Protein AF-A0AAD9MYV0-F1 (afdb_monomer)

Nearest PDB structures (foldseek):
  7uac-assembly1_H  TM=5.462E-01  e=1.522E+00  Homo sapiens
  7uaf-assembly1_C  TM=5.449E-01  e=3.450E+00  Homo sapiens
  7uaf-assembly1_D  TM=4.890E-01  e=2.929E+00  Homo sapiens
  7uab-assembly1_H  TM=5.632E-01  e=4.787E+00  Homo sapiens
  4gwn-assembly1_A  TM=3.318E-01  e=3.450E+00  Homo sapiens

Sequence (148 aa):
SEYLSVYFENTSLLPDNETLFLDEFIETCARFNLGDDAKVPLRTAFRIPVAADVVQMVNVSLIGVN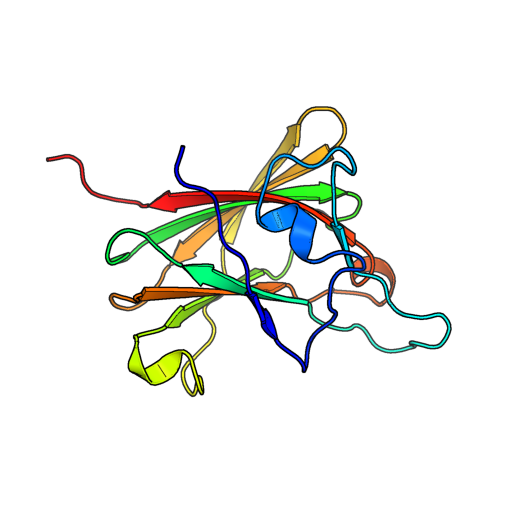MAFGRHLYITALSAAETEKWTGRWTTCRLRETSMYENKEKCLYECQISGSGAQIQVMKIPSSVDDSSWSLCNILLIYGGMEK

Mean predicted aligned error: 7.41 Å

Solvent-accessible surface area (backbone atoms only — not comparable to full-atom values): 8282 Å² total; per-residue (Å²): 132,85,72,58,53,65,46,76,44,92,92,32,51,55,49,83,44,68,65,50,49,55,51,100,51,89,64,72,49,26,40,26,58,70,65,100,83,68,89,64,58,49,38,36,35,38,34,32,71,43,97,54,71,49,62,44,38,38,33,45,33,43,29,23,41,60,59,65,87,49,56,57,37,29,34,35,52,25,39,77,83,32,70,85,60,77,84,81,72,80,30,72,37,46,72,74,48,76,52,76,52,97,92,23,47,30,30,34,27,44,30,66,40,78,50,60,18,50,26,40,39,40,36,40,46,39,93,38,57,71,45,28,39,26,28,50,45,48,78,47,81,46,73,62,82,79,88,126

Organism: NCBI:txid53620

Foldseek 3Di:
DPQKQKAWDPQFQDWPDNCLSGDDDPPQWTKRADPPDDQDFTKTKMKTFDPDFQAWKKKKKWWWFLLVLPPWKWKEAAAPVCPVPDDDDIWTWDFDDWDDDPNIIITITITTYHGTHRMMMMMHTAPGNSNSIIITRDMDIDGPDDPD

Secondary structure (DSSP, 8-state):
------EE-TTSPPBS-GGGGTS--SS--EEE---TT--S---EEEEEE-SS---SEEEEEEEEES-GGG--EEEEEE-GGGSS---S--EEPEEEEEEEETTEEEEEEEEE--S--SEEEEEE--SSSGGGSEEEEEEEEEES----

Structure (mmCIF, N/CA/C/O backbone):
data_AF-A0AAD9MYV0-F1
#
_entry.id   AF-A0AAD9MYV0-F1
#
loop_
_atom_site.group_PDB
_atom_site.id
_atom_site.type_symbol
_atom_site.label_atom_id
_atom_site.label_alt_id
_atom_site.label_comp_id
_atom_site.label_asym_id
_atom_site.label_entity_id
_atom_site.label_seq_id
_atom_site.pdbx_PDB_ins_code
_atom_site.Cartn_x
_atom_site.Cartn_y
_atom_site.Cartn_z
_atom_site.occupancy
_atom_site.B_iso_or_equiv
_atom_site.auth_seq_id
_atom_site.auth_comp_id
_atom_site.auth_asym_id
_atom_site.auth_atom_id
_atom_site.pdbx_PDB_model_num
ATOM 1 N N . SER A 1 1 ? 8.444 -0.409 21.945 1.00 32.69 1 SER A N 1
ATOM 2 C CA . SER A 1 1 ? 8.360 -0.518 20.485 1.00 32.69 1 SER A CA 1
ATOM 3 C C . SER A 1 1 ? 7.190 -1.404 20.156 1.00 32.69 1 SER A C 1
ATOM 5 O O . SER A 1 1 ? 7.191 -2.552 20.576 1.00 32.69 1 SER A O 1
ATOM 7 N N . GLU A 1 2 ? 6.153 -0.858 19.531 1.00 46.84 2 GLU A N 1
ATOM 8 C CA . GLU A 1 2 ? 5.095 -1.685 18.953 1.00 46.84 2 GLU A CA 1
ATOM 9 C C . GLU A 1 2 ? 5.643 -2.226 17.635 1.00 46.84 2 GLU A C 1
ATOM 11 O O . GLU A 1 2 ? 5.979 -1.456 16.736 1.00 46.84 2 GLU A O 1
ATOM 16 N N . TYR A 1 3 ? 5.833 -3.539 17.565 1.00 53.53 3 TYR A N 1
ATOM 17 C CA . TYR A 1 3 ? 6.226 -4.207 16.334 1.00 53.53 3 TYR A CA 1
ATOM 18 C C . TYR A 1 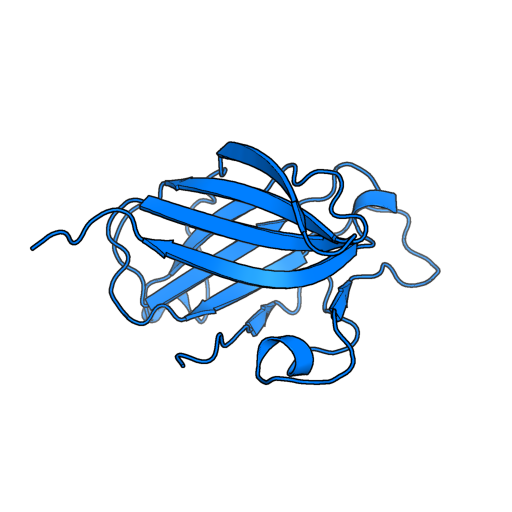3 ? 5.065 -4.089 15.350 1.00 53.53 3 TYR A C 1
ATOM 20 O O . TYR A 1 3 ? 3.934 -4.470 15.665 1.00 53.53 3 TYR A O 1
ATOM 28 N N . LEU A 1 4 ? 5.327 -3.535 14.167 1.00 63.16 4 LEU A N 1
ATOM 29 C CA . LEU A 1 4 ? 4.361 -3.599 13.082 1.00 63.16 4 LEU A CA 1
ATOM 30 C C . LEU A 1 4 ? 4.219 -5.076 12.710 1.00 63.16 4 LEU A C 1
ATOM 32 O O . LEU A 1 4 ? 5.215 -5.736 12.463 1.00 63.16 4 LEU A O 1
ATOM 36 N N . SER A 1 5 ? 3.005 -5.614 12.719 1.00 71.25 5 SER A N 1
ATOM 37 C CA . SER A 1 5 ? 2.737 -6.937 12.151 1.00 71.25 5 SER A CA 1
ATOM 38 C C . SER A 1 5 ? 2.032 -6.745 10.818 1.00 71.25 5 SER A C 1
ATOM 40 O O . SER A 1 5 ? 1.074 -5.980 10.744 1.00 71.25 5 SER A O 1
ATOM 42 N N . VAL A 1 6 ? 2.497 -7.394 9.753 1.00 78.69 6 VAL A N 1
ATOM 43 C CA . VAL A 1 6 ? 1.903 -7.252 8.417 1.00 78.69 6 VAL A CA 1
ATOM 44 C C . VAL A 1 6 ? 1.507 -8.623 7.885 1.00 78.69 6 VAL A C 1
ATOM 46 O O . VAL A 1 6 ? 2.291 -9.564 7.954 1.00 78.69 6 VAL A O 1
ATOM 49 N N . TYR A 1 7 ? 0.291 -8.731 7.348 1.00 83.81 7 TYR A N 1
ATOM 50 C CA . TYR A 1 7 ? -0.238 -9.957 6.743 1.00 83.81 7 TYR A CA 1
ATOM 51 C C . TYR A 1 7 ? -0.529 -9.735 5.264 1.00 83.81 7 TYR A C 1
ATOM 53 O O . TYR A 1 7 ? -1.175 -8.748 4.916 1.00 83.81 7 TYR A O 1
ATOM 61 N N . PHE A 1 8 ? -0.121 -10.652 4.392 1.00 82.38 8 PHE A N 1
ATOM 62 C CA . PHE A 1 8 ? -0.328 -10.528 2.948 1.00 82.38 8 PHE A CA 1
ATOM 63 C C . PHE A 1 8 ? -1.537 -11.336 2.462 1.00 82.38 8 PHE A C 1
ATOM 65 O O . PHE A 1 8 ? -1.883 -12.372 3.027 1.00 82.38 8 PHE A O 1
ATOM 72 N N . GLU A 1 9 ? -2.213 -10.855 1.414 1.00 79.56 9 GLU A N 1
ATOM 73 C CA . GLU A 1 9 ? -3.334 -11.584 0.808 1.00 79.56 9 GLU A CA 1
ATOM 74 C C . GLU A 1 9 ? -2.883 -12.487 -0.348 1.00 79.56 9 GLU A C 1
ATOM 76 O O . GLU A 1 9 ? -2.288 -12.009 -1.310 1.00 79.56 9 GLU A O 1
ATOM 81 N N . ASN A 1 10 ? -3.315 -13.756 -0.340 1.00 69.38 10 ASN A N 1
ATOM 82 C CA . ASN A 1 10 ? -2.978 -14.776 -1.353 1.00 69.38 10 ASN A CA 1
ATOM 83 C C . ASN A 1 10 ? -3.332 -14.423 -2.814 1.00 69.38 10 ASN A C 1
ATOM 85 O O . ASN A 1 10 ? -2.894 -15.112 -3.729 1.00 69.38 10 ASN A O 1
ATOM 89 N N . THR A 1 11 ? -4.160 -13.402 -3.057 1.00 69.88 11 THR A N 1
ATOM 90 C CA . THR A 1 11 ? -4.552 -12.973 -4.420 1.00 69.88 11 THR A CA 1
ATOM 91 C C . THR A 1 11 ? -3.749 -11.782 -4.945 1.00 69.88 11 THR A C 1
ATOM 93 O O . THR A 1 11 ? -4.078 -11.229 -5.996 1.00 69.88 11 THR A O 1
ATOM 96 N N . SER A 1 12 ? -2.728 -11.362 -4.204 1.00 78.75 12 SER A N 1
ATOM 97 C CA . SER A 1 12 ? -1.880 -10.215 -4.516 1.00 78.75 12 SER A CA 1
ATOM 98 C C . SER A 1 12 ? -0.435 -10.659 -4.724 1.00 78.75 12 SER A C 1
ATOM 100 O O . SER A 1 12 ? -0.073 -11.788 -4.400 1.00 78.75 12 SER A O 1
ATOM 102 N N . LEU A 1 13 ? 0.404 -9.765 -5.251 1.00 84.75 13 LEU A N 1
ATOM 103 C CA . LEU A 1 13 ? 1.848 -9.968 -5.192 1.00 84.75 13 LEU A CA 1
ATOM 104 C C . LEU A 1 13 ? 2.290 -10.049 -3.731 1.00 84.75 13 LEU A C 1
ATOM 106 O O . LEU A 1 13 ? 2.034 -9.130 -2.947 1.00 84.75 13 LEU A O 1
ATOM 110 N N . LEU A 1 14 ? 2.946 -11.155 -3.400 1.00 85.31 14 LEU A N 1
ATOM 111 C CA . LEU A 1 14 ? 3.567 -11.393 -2.106 1.00 85.31 14 LEU A CA 1
ATOM 112 C C . LEU A 1 14 ? 5.021 -10.912 -2.157 1.00 85.31 14 LEU A C 1
ATOM 114 O O . LEU A 1 14 ? 5.614 -10.890 -3.240 1.00 85.31 14 LEU A O 1
ATOM 118 N N . PRO A 1 15 ? 5.594 -10.483 -1.026 1.00 85.12 15 PRO A N 1
ATOM 119 C CA . PRO A 1 15 ? 7.001 -10.147 -0.995 1.00 85.12 15 PRO A CA 1
ATOM 120 C C . PRO A 1 15 ? 7.857 -11.419 -1.041 1.00 85.12 15 PRO A C 1
ATOM 122 O O . PRO A 1 15 ? 7.462 -12.462 -0.526 1.00 85.12 15 PRO A O 1
ATOM 125 N N . ASP A 1 16 ? 9.080 -11.299 -1.554 1.00 84.69 16 ASP A N 1
ATOM 126 C CA . ASP A 1 16 ? 10.071 -12.385 -1.555 1.00 84.69 16 ASP A CA 1
ATOM 127 C C . ASP A 1 16 ? 10.427 -12.850 -0.124 1.00 84.69 16 ASP A C 1
ATOM 129 O O . ASP A 1 16 ? 10.895 -13.971 0.075 1.00 84.69 16 ASP A O 1
ATOM 133 N N . ASN A 1 17 ? 10.204 -11.993 0.883 1.00 77.75 17 ASN A N 1
ATOM 134 C CA . ASN A 1 17 ? 10.448 -12.289 2.291 1.00 77.75 17 ASN A CA 1
ATOM 135 C C . ASN A 1 17 ? 9.456 -11.550 3.217 1.00 77.75 17 ASN A C 1
ATOM 137 O O . ASN A 1 17 ? 9.610 -10.361 3.502 1.00 77.75 17 ASN A O 1
ATOM 141 N N . GLU A 1 18 ? 8.433 -12.260 3.702 1.00 74.19 18 GLU A N 1
ATOM 142 C CA . GLU A 1 18 ? 7.387 -11.704 4.577 1.00 74.19 18 GLU A CA 1
ATOM 143 C C . GLU A 1 18 ? 7.890 -11.350 5.987 1.00 74.19 18 GLU A C 1
ATOM 145 O O . GLU A 1 18 ? 7.340 -10.451 6.626 1.00 74.19 18 GLU A O 1
ATOM 150 N N . THR A 1 19 ? 8.953 -12.002 6.478 1.00 71.19 19 THR A N 1
ATOM 151 C CA . THR A 1 19 ? 9.425 -11.813 7.863 1.00 71.19 19 THR A CA 1
ATOM 152 C C . THR A 1 19 ? 10.076 -10.450 8.091 1.00 71.19 19 THR A C 1
ATOM 154 O O . THR A 1 19 ? 10.245 -10.036 9.235 1.00 71.19 19 THR A O 1
ATOM 157 N N . LEU A 1 20 ? 10.413 -9.725 7.018 1.00 71.31 20 LEU A N 1
ATOM 158 C CA . LEU A 1 20 ? 11.040 -8.399 7.078 1.00 71.31 20 LEU A CA 1
ATOM 159 C C . LEU A 1 20 ? 10.125 -7.313 7.646 1.00 71.31 20 LEU A C 1
ATOM 161 O O . LEU A 1 20 ? 10.606 -6.272 8.082 1.00 71.31 20 LEU A O 1
ATOM 165 N N . PHE A 1 21 ? 8.815 -7.551 7.663 1.00 70.00 21 PHE A N 1
ATOM 166 C CA . PHE A 1 21 ? 7.849 -6.624 8.248 1.00 70.00 21 PHE A CA 1
ATOM 167 C C . PHE A 1 21 ? 7.444 -6.995 9.669 1.00 70.00 21 PHE A C 1
ATOM 169 O O . PHE A 1 21 ? 6.463 -6.441 10.145 1.00 70.00 21 PHE A O 1
ATOM 176 N N . LEU A 1 22 ? 8.147 -7.937 10.310 1.00 61.34 22 LEU A N 1
ATOM 177 C CA . LEU A 1 22 ? 7.804 -8.461 11.634 1.00 61.34 22 LEU A CA 1
ATOM 178 C C . LEU A 1 22 ? 8.896 -8.224 12.687 1.00 61.34 22 LEU A C 1
ATOM 180 O O . LEU A 1 22 ? 8.575 -8.215 13.870 1.00 61.34 22 LEU A O 1
ATOM 184 N N . ASP A 1 23 ? 10.154 -8.010 12.293 1.00 51.31 23 ASP A N 1
ATOM 185 C CA . ASP A 1 23 ? 11.252 -7.740 13.228 1.00 51.31 23 ASP A CA 1
ATOM 186 C C . ASP A 1 23 ? 12.486 -7.167 12.507 1.00 51.31 23 ASP A C 1
ATOM 188 O O . ASP A 1 23 ? 12.616 -7.316 11.295 1.00 51.31 23 ASP A O 1
ATOM 192 N N . GLU A 1 24 ? 13.376 -6.513 13.260 1.00 51.94 24 GLU A N 1
ATOM 193 C CA . GLU A 1 24 ? 14.589 -5.756 12.872 1.00 51.94 24 GLU A CA 1
ATOM 194 C C . GLU A 1 24 ? 15.645 -6.522 12.015 1.00 51.94 24 GLU A C 1
ATOM 196 O O . GLU A 1 24 ? 16.827 -6.583 12.359 1.00 51.94 24 GLU A O 1
ATOM 201 N N . PHE A 1 25 ? 15.269 -7.123 10.882 1.00 51.84 25 PHE A N 1
ATOM 202 C CA . PHE A 1 25 ? 16.165 -7.935 10.050 1.00 51.84 25 PHE A CA 1
ATOM 203 C C . PHE A 1 25 ? 16.994 -7.132 9.028 1.00 51.84 25 PHE A C 1
ATOM 205 O O . PHE A 1 25 ? 16.594 -6.098 8.496 1.00 51.84 25 PHE A O 1
ATOM 212 N N . ILE A 1 26 ? 18.194 -7.663 8.754 1.00 52.28 26 ILE A N 1
ATOM 213 C CA . ILE A 1 26 ? 19.320 -7.035 8.031 1.00 52.28 26 ILE A CA 1
ATOM 214 C C . ILE A 1 26 ? 19.081 -6.890 6.511 1.00 52.28 26 ILE A C 1
ATOM 216 O O . ILE A 1 26 ? 19.718 -6.055 5.864 1.00 52.28 26 ILE A O 1
ATOM 220 N N . GLU A 1 27 ? 18.130 -7.624 5.923 1.00 54.84 27 GLU A N 1
ATOM 221 C CA . GLU A 1 27 ? 17.635 -7.304 4.579 1.00 54.84 27 GLU A CA 1
ATOM 222 C C . GLU A 1 27 ? 16.651 -6.139 4.669 1.00 54.84 27 GLU A C 1
ATOM 224 O O . GLU A 1 27 ? 15.474 -6.298 4.958 1.00 54.84 27 GLU A O 1
ATOM 229 N N . THR A 1 28 ? 17.164 -4.931 4.438 1.00 71.56 28 THR A N 1
ATOM 230 C CA . THR A 1 28 ? 16.468 -3.682 4.790 1.00 71.56 28 THR A CA 1
ATOM 231 C C . THR A 1 28 ? 15.101 -3.444 4.126 1.00 71.56 28 THR A C 1
ATOM 233 O O . THR A 1 28 ? 14.447 -2.466 4.486 1.00 71.56 28 THR A O 1
ATOM 236 N N . CYS A 1 29 ? 14.689 -4.261 3.145 1.00 82.88 29 CYS A N 1
ATOM 237 C CA . CYS A 1 29 ? 13.426 -4.125 2.416 1.00 82.88 29 CYS A CA 1
ATOM 238 C C . CYS A 1 29 ? 12.954 -5.463 1.835 1.00 82.88 29 CYS A C 1
ATOM 240 O O . CYS A 1 29 ? 13.756 -6.181 1.236 1.00 82.88 29 CYS A O 1
ATOM 242 N N . ALA A 1 30 ? 11.647 -5.730 1.880 1.00 87.06 30 ALA A N 1
ATOM 243 C CA . ALA A 1 30 ? 11.055 -6.828 1.124 1.00 87.06 30 ALA A CA 1
ATOM 244 C C . ALA A 1 30 ? 10.675 -6.369 -0.283 1.00 87.06 30 ALA A C 1
ATOM 246 O O . ALA A 1 30 ? 10.129 -5.276 -0.468 1.00 87.06 30 ALA A O 1
ATOM 247 N N . ARG A 1 31 ? 10.963 -7.209 -1.276 1.00 89.56 31 ARG A N 1
ATOM 248 C CA . ARG A 1 31 ? 10.681 -6.931 -2.683 1.00 89.56 31 ARG A CA 1
ATOM 249 C C . ARG A 1 31 ? 9.395 -7.618 -3.101 1.00 89.56 31 ARG A C 1
ATOM 251 O O . ARG A 1 31 ? 9.235 -8.805 -2.867 1.00 89.56 31 ARG A O 1
ATOM 258 N N . PHE A 1 32 ? 8.512 -6.870 -3.740 1.00 88.94 32 PHE A N 1
ATOM 259 C CA . PHE A 1 32 ? 7.406 -7.396 -4.520 1.00 88.94 32 PHE A CA 1
ATOM 260 C C . PHE A 1 32 ? 7.879 -7.386 -5.957 1.00 88.94 32 PHE A C 1
ATOM 262 O O . PHE A 1 32 ? 8.221 -6.320 -6.459 1.00 88.94 32 PHE A O 1
ATOM 269 N N . ASN A 1 33 ? 7.928 -8.544 -6.598 1.00 86.31 33 ASN A N 1
ATOM 270 C CA . ASN A 1 33 ? 8.327 -8.647 -7.989 1.00 86.31 33 ASN A CA 1
ATOM 271 C C . ASN A 1 33 ? 7.303 -9.464 -8.752 1.00 86.31 33 ASN A C 1
ATOM 273 O O . ASN A 1 33 ? 6.739 -10.440 -8.256 1.00 86.31 33 ASN A O 1
ATOM 277 N N . LEU A 1 34 ? 7.101 -9.073 -9.998 1.00 79.44 34 LEU A N 1
ATOM 278 C CA . LEU A 1 34 ? 6.536 -9.976 -10.976 1.00 79.44 34 LEU A CA 1
ATOM 279 C C . LEU A 1 34 ? 7.569 -11.076 -11.253 1.00 79.44 34 LEU A C 1
ATOM 281 O O . LEU A 1 34 ? 8.739 -10.772 -11.476 1.00 79.44 34 LEU A O 1
ATOM 285 N N . GLY A 1 35 ? 7.148 -12.342 -11.243 1.00 70.50 35 GLY A N 1
ATOM 286 C CA . GLY A 1 35 ? 7.967 -13.413 -11.814 1.00 70.50 35 GLY A CA 1
ATOM 287 C C . GLY A 1 35 ? 8.237 -13.168 -13.305 1.00 70.50 35 GLY A C 1
ATOM 288 O O . GLY A 1 35 ? 7.610 -12.303 -13.921 1.00 70.50 35 GLY A O 1
ATOM 289 N N . ASP A 1 36 ? 9.127 -13.965 -13.895 1.00 66.00 36 ASP A N 1
ATOM 290 C CA . ASP A 1 36 ? 9.725 -13.707 -15.218 1.00 66.00 36 ASP A CA 1
ATOM 291 C C . ASP A 1 36 ? 8.726 -13.557 -16.393 1.00 66.00 36 ASP A C 1
ATOM 293 O O . ASP A 1 36 ? 9.068 -12.977 -17.421 1.00 66.00 36 ASP A O 1
ATOM 297 N N . ASP A 1 37 ? 7.478 -14.018 -16.246 1.00 65.56 37 ASP A N 1
ATOM 298 C CA . ASP A 1 37 ? 6.505 -14.149 -17.343 1.00 65.56 37 ASP A CA 1
ATOM 299 C C . ASP A 1 37 ? 5.267 -13.227 -17.261 1.00 65.56 37 ASP A C 1
ATOM 301 O O . ASP A 1 37 ? 4.309 -13.385 -18.030 1.00 65.56 37 ASP A O 1
ATOM 305 N N . ALA A 1 38 ? 5.225 -12.246 -16.354 1.00 71.62 38 ALA A N 1
ATOM 306 C CA . ALA A 1 38 ? 4.021 -11.426 -16.196 1.00 71.62 38 ALA A CA 1
ATOM 307 C C . ALA A 1 38 ? 3.934 -10.264 -17.205 1.00 71.62 38 ALA A C 1
ATOM 309 O O . ALA A 1 38 ? 4.784 -9.381 -17.260 1.00 71.62 38 ALA A O 1
ATOM 310 N N . LYS A 1 39 ? 2.831 -10.212 -17.963 1.00 77.88 39 LYS A N 1
ATOM 311 C CA . LYS A 1 39 ? 2.511 -9.115 -18.906 1.00 77.88 39 LYS A CA 1
ATOM 312 C C . LYS A 1 39 ? 1.419 -8.165 -18.410 1.00 77.88 39 LYS A C 1
ATOM 314 O O . LYS A 1 39 ? 1.000 -7.272 -19.143 1.00 77.88 39 LYS A O 1
ATOM 319 N N . VAL A 1 40 ? 0.911 -8.387 -17.201 1.00 82.25 40 VAL A N 1
ATOM 320 C CA . VAL A 1 40 ? -0.220 -7.650 -16.628 1.00 82.25 40 VAL A CA 1
ATOM 321 C C . VAL A 1 40 ? 0.213 -7.056 -15.287 1.00 82.25 40 VAL A C 1
ATOM 323 O O . VAL A 1 40 ? 0.829 -7.778 -14.503 1.00 82.25 40 VAL A O 1
ATOM 326 N N . PRO A 1 41 ? -0.099 -5.777 -15.000 1.00 83.06 41 PRO A N 1
ATOM 327 C CA . PRO A 1 41 ? 0.204 -5.177 -13.706 1.00 83.06 41 PRO A CA 1
ATOM 328 C C . PRO A 1 41 ? -0.517 -5.915 -12.573 1.00 83.06 41 PRO A C 1
ATOM 330 O O . PRO A 1 41 ? -1.725 -6.154 -12.662 1.00 83.06 41 PRO A O 1
ATOM 333 N N . LEU A 1 42 ? 0.199 -6.250 -11.499 1.00 87.62 42 LEU A N 1
ATOM 334 C CA . LEU A 1 42 ? -0.376 -6.937 -10.341 1.00 87.62 42 LEU A CA 1
ATOM 335 C C . LEU A 1 42 ? -0.336 -6.043 -9.105 1.00 87.62 42 LEU A C 1
ATOM 337 O O . LEU A 1 42 ? 0.681 -5.447 -8.763 1.00 87.62 42 LEU A O 1
ATOM 341 N N . ARG A 1 43 ? -1.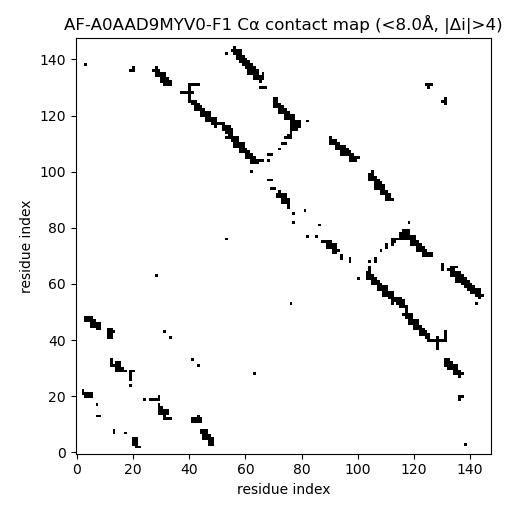471 -5.959 -8.411 1.00 89.06 43 ARG A N 1
ATOM 342 C CA . ARG A 1 43 ? -1.571 -5.212 -7.156 1.00 89.06 43 ARG A CA 1
ATOM 343 C C . ARG A 1 43 ? -0.799 -5.908 -6.036 1.00 89.06 43 ARG A C 1
ATOM 345 O O . ARG A 1 43 ? -0.709 -7.135 -5.998 1.00 89.06 43 ARG A O 1
ATOM 352 N N . THR A 1 44 ? -0.364 -5.120 -5.067 1.00 89.88 44 THR A N 1
ATOM 353 C CA . THR A 1 44 ? 0.015 -5.610 -3.741 1.00 89.88 44 THR A CA 1
ATOM 354 C C . THR A 1 44 ? -1.094 -5.270 -2.758 1.00 89.88 44 THR A C 1
ATOM 356 O O . THR A 1 44 ? -1.688 -4.189 -2.822 1.00 89.88 44 THR A O 1
ATOM 359 N N . ALA A 1 45 ? -1.399 -6.197 -1.853 1.00 89.38 45 ALA A N 1
ATOM 360 C CA . ALA A 1 45 ? -2.329 -5.947 -0.765 1.00 89.38 45 ALA A CA 1
ATOM 361 C C . ALA A 1 45 ? -1.854 -6.639 0.506 1.00 89.38 45 ALA A C 1
ATOM 363 O O . ALA A 1 45 ? -1.432 -7.797 0.480 1.00 89.38 45 ALA A O 1
ATOM 364 N N . PHE A 1 46 ? -1.936 -5.908 1.608 1.00 88.12 46 PHE A N 1
ATOM 365 C CA . PHE A 1 46 ? -1.535 -6.374 2.923 1.00 88.12 46 PHE A CA 1
ATOM 366 C C . PHE A 1 46 ? -2.375 -5.716 4.013 1.00 88.12 46 PHE A C 1
ATOM 368 O O . PHE A 1 46 ? -3.049 -4.710 3.790 1.00 88.12 46 PHE A O 1
ATOM 375 N N . ARG A 1 47 ? -2.360 -6.306 5.201 1.00 88.31 47 ARG A N 1
ATOM 376 C CA . ARG A 1 47 ? -3.139 -5.897 6.365 1.00 88.31 47 ARG A CA 1
ATOM 377 C C . ARG A 1 47 ? -2.212 -5.592 7.519 1.00 88.31 47 ARG A C 1
ATO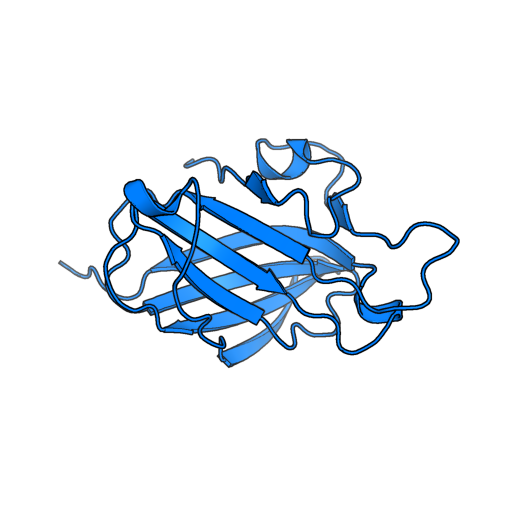M 379 O O . ARG A 1 47 ? -1.210 -6.275 7.702 1.00 88.31 47 ARG A O 1
ATOM 386 N N . ILE A 1 48 ? -2.584 -4.592 8.299 1.00 85.62 48 ILE A N 1
ATOM 387 C CA . ILE A 1 48 ? -1.829 -4.111 9.448 1.00 85.62 48 ILE A CA 1
ATOM 388 C C . ILE A 1 48 ? -2.788 -4.062 10.644 1.00 85.62 48 ILE A C 1
ATOM 390 O O . ILE A 1 48 ? -3.806 -3.369 10.552 1.00 85.62 48 ILE A O 1
ATOM 394 N N . PRO A 1 49 ? -2.522 -4.771 11.755 1.00 82.81 49 PRO A N 1
ATOM 395 C CA . PRO A 1 49 ? -3.223 -4.566 13.013 1.00 82.81 49 PRO A CA 1
ATOM 396 C C . PRO A 1 49 ? -3.037 -3.150 13.520 1.00 82.81 49 PRO A C 1
ATOM 398 O O . PRO A 1 49 ? -1.962 -2.565 13.402 1.00 82.81 49 PRO A O 1
ATOM 401 N N . VAL A 1 50 ? -4.079 -2.628 14.143 1.00 77.00 50 VAL A N 1
ATOM 402 C CA . VAL A 1 50 ? -4.039 -1.319 14.785 1.00 77.00 50 VAL A CA 1
ATOM 403 C C . VAL A 1 50 ? -4.281 -1.502 16.279 1.00 77.00 50 VAL A C 1
ATOM 405 O O . VAL A 1 50 ? -5.179 -2.234 16.687 1.00 77.00 50 VAL A O 1
ATOM 408 N N . ALA A 1 51 ? -3.431 -0.884 17.102 1.00 66.19 51 ALA A N 1
ATOM 409 C CA . ALA A 1 51 ? -3.453 -1.052 18.559 1.00 66.19 51 ALA A CA 1
ATOM 410 C C . ALA A 1 51 ? -4.671 -0.386 19.228 1.00 66.19 51 ALA A C 1
ATOM 412 O O . ALA A 1 51 ? -5.074 -0.771 20.324 1.00 66.19 51 ALA A O 1
ATOM 413 N N . ALA A 1 52 ? -5.264 0.605 18.564 1.00 63.94 52 ALA A N 1
ATOM 414 C CA . ALA A 1 52 ? -6.479 1.282 18.984 1.00 63.94 52 ALA A CA 1
ATOM 415 C C . ALA A 1 52 ? -7.425 1.417 17.790 1.00 63.94 52 ALA A C 1
ATOM 417 O O . ALA A 1 52 ? -6.971 1.512 16.647 1.00 63.94 52 ALA A O 1
ATOM 418 N N . ASP A 1 53 ? -8.728 1.465 18.074 1.00 64.94 53 ASP A N 1
ATOM 419 C CA . ASP A 1 53 ? -9.754 1.747 17.076 1.00 64.94 53 ASP A CA 1
ATOM 420 C C . ASP A 1 53 ? -9.396 3.034 16.324 1.00 64.94 53 ASP A C 1
ATOM 422 O O . ASP A 1 53 ? -9.400 4.131 16.887 1.00 64.94 53 ASP A O 1
ATOM 426 N N . VAL A 1 54 ? -9.065 2.909 15.040 1.00 63.41 54 VAL A N 1
ATOM 427 C CA . VAL A 1 54 ? -8.803 4.077 14.199 1.00 63.41 54 VAL A CA 1
ATOM 428 C C . VAL A 1 54 ? -10.145 4.646 13.798 1.00 63.41 54 VAL A C 1
ATOM 430 O O . VAL A 1 54 ? -10.942 3.946 13.191 1.00 63.41 54 VAL A O 1
ATOM 433 N N . VAL A 1 55 ? -10.425 5.893 14.166 1.00 62.25 55 VAL A N 1
ATOM 434 C CA . VAL A 1 55 ? -11.820 6.351 14.164 1.00 62.25 55 VAL A CA 1
ATOM 435 C C . VAL A 1 55 ? -12.206 7.087 12.880 1.00 62.25 55 VAL A C 1
ATOM 437 O O . VAL A 1 55 ? -13.379 7.063 12.513 1.00 62.25 55 VAL A O 1
ATOM 440 N N . GLN A 1 56 ? -11.269 7.767 12.197 1.00 72.25 56 GLN A N 1
ATOM 441 C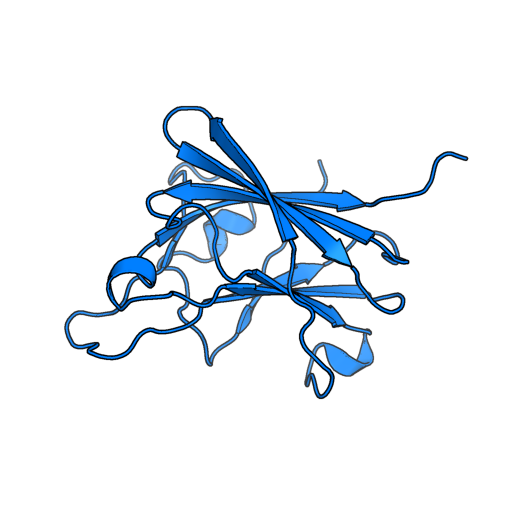 CA . GLN A 1 56 ? -11.619 8.645 11.060 1.00 72.25 56 GLN A CA 1
ATOM 442 C C . GLN A 1 56 ? -10.505 8.867 10.026 1.00 72.25 56 GLN A C 1
ATOM 444 O O . GLN A 1 56 ? -10.764 8.890 8.821 1.00 72.25 56 GLN A O 1
ATOM 449 N N . MET A 1 57 ? -9.262 9.062 10.469 1.00 81.50 57 MET A N 1
ATOM 450 C CA . MET A 1 57 ? -8.177 9.497 9.591 1.00 81.50 57 MET A CA 1
ATOM 451 C C . MET A 1 57 ? -6.864 8.835 9.984 1.00 81.50 57 MET A C 1
ATOM 453 O O . MET A 1 57 ? -6.485 8.824 11.157 1.00 81.50 57 MET A O 1
ATOM 457 N N . VAL A 1 58 ? -6.160 8.306 8.988 1.00 85.31 58 VAL A N 1
ATOM 458 C CA . VAL A 1 58 ? -4.840 7.707 9.159 1.00 85.31 58 VAL A CA 1
ATOM 459 C C . VAL A 1 58 ? -3.902 8.262 8.105 1.00 85.31 58 VAL A C 1
ATOM 461 O O . VAL A 1 58 ? -4.214 8.286 6.913 1.00 85.31 58 VAL A O 1
ATOM 464 N N . ASN A 1 59 ? -2.741 8.713 8.555 1.00 88.19 59 ASN A N 1
ATOM 465 C CA . ASN A 1 59 ? -1.635 8.984 7.668 1.00 88.19 59 ASN A CA 1
ATOM 466 C C . ASN A 1 59 ? -0.798 7.715 7.547 1.00 88.19 59 ASN A C 1
ATOM 468 O O . ASN A 1 59 ? -0.331 7.177 8.550 1.00 88.19 59 ASN A O 1
ATOM 472 N N . VAL A 1 60 ? -0.615 7.248 6.319 1.00 88.12 60 VAL A N 1
ATOM 473 C CA . VAL A 1 60 ? 0.214 6.083 6.008 1.00 88.12 60 VAL A CA 1
ATOM 474 C C . VAL A 1 60 ? 1.494 6.605 5.381 1.00 88.12 60 VAL A C 1
ATOM 476 O O . VAL A 1 60 ? 1.445 7.258 4.343 1.00 88.12 60 VAL A O 1
ATOM 479 N N . SER A 1 61 ? 2.646 6.349 5.991 1.00 90.12 61 SER A N 1
ATOM 480 C CA . SER A 1 61 ? 3.937 6.617 5.363 1.00 90.12 61 SER A CA 1
ATOM 481 C C . SER A 1 61 ? 4.550 5.307 4.899 1.00 90.12 61 SER A C 1
ATOM 483 O O . SER A 1 61 ? 4.788 4.427 5.717 1.00 90.12 61 SER A O 1
ATOM 485 N N . LEU A 1 62 ? 4.805 5.186 3.598 1.00 90.62 62 LEU A N 1
ATOM 486 C CA . LEU A 1 62 ? 5.537 4.067 3.009 1.00 90.62 62 LEU A CA 1
ATOM 487 C C . LEU A 1 62 ? 6.966 4.515 2.712 1.00 90.62 62 LEU A C 1
ATOM 489 O O . LEU A 1 62 ? 7.160 5.592 2.145 1.00 90.62 62 LEU A O 1
ATOM 493 N N . ILE A 1 63 ? 7.950 3.701 3.084 1.00 90.50 63 ILE A N 1
ATOM 494 C CA . ILE A 1 63 ? 9.364 3.912 2.755 1.00 90.50 63 ILE A CA 1
ATOM 495 C C . ILE A 1 63 ? 9.847 2.710 1.957 1.00 90.50 63 ILE A C 1
ATOM 497 O O . ILE A 1 63 ? 9.621 1.572 2.368 1.00 90.50 63 ILE A O 1
ATOM 501 N N . GLY A 1 64 ? 10.502 2.951 0.825 1.00 91.38 64 GLY A N 1
ATOM 502 C CA . GLY A 1 64 ? 10.727 1.912 -0.170 1.00 91.38 64 GLY A CA 1
ATOM 503 C C . GLY A 1 64 ? 11.645 2.305 -1.319 1.00 91.38 64 GLY A C 1
ATOM 504 O O . GLY A 1 64 ? 12.228 3.386 -1.343 1.00 91.38 64 GLY A O 1
ATOM 505 N N . VAL A 1 65 ? 11.755 1.409 -2.293 1.00 91.12 65 VAL A N 1
ATOM 506 C CA . VAL A 1 65 ? 12.504 1.618 -3.541 1.00 91.12 65 VAL A CA 1
ATOM 507 C C . VAL A 1 65 ? 11.574 1.324 -4.711 1.00 91.12 6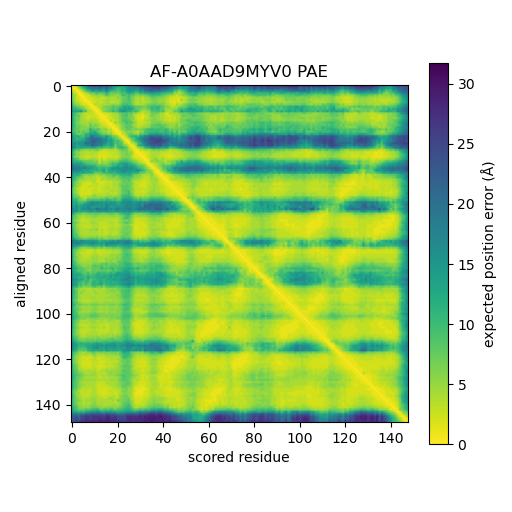5 VAL A C 1
ATOM 509 O O . VAL A 1 65 ? 10.786 0.380 -4.637 1.00 91.12 65 VAL A O 1
ATOM 512 N N . ASN A 1 66 ? 11.668 2.119 -5.780 1.00 90.62 66 ASN A N 1
ATOM 513 C CA . ASN A 1 66 ? 10.822 2.009 -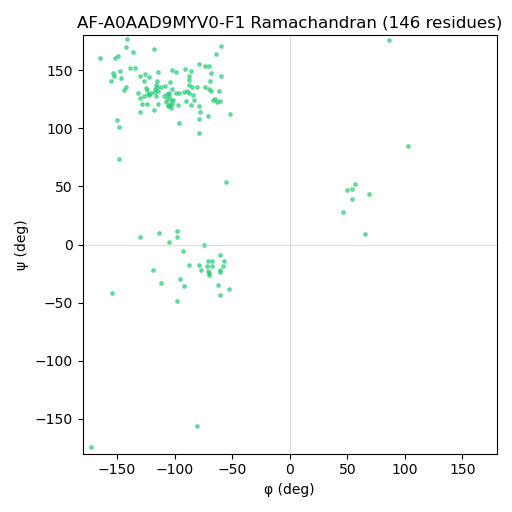6.971 1.00 90.62 66 ASN A CA 1
ATOM 514 C C . ASN A 1 66 ? 9.321 2.048 -6.637 1.00 90.62 66 ASN A C 1
ATOM 516 O O . ASN A 1 66 ? 8.524 1.334 -7.236 1.00 90.62 66 ASN A O 1
ATOM 520 N N . MET A 1 67 ? 8.889 2.880 -5.682 1.00 87.38 67 MET A N 1
ATOM 521 C CA . MET A 1 67 ? 7.468 2.948 -5.311 1.00 87.38 67 MET A CA 1
ATOM 522 C C . MET A 1 67 ? 6.621 3.690 -6.354 1.00 87.38 67 MET A C 1
ATOM 524 O O . MET A 1 67 ? 5.400 3.817 -6.179 1.00 87.38 67 MET A O 1
ATOM 528 N N . ALA A 1 68 ? 7.256 4.176 -7.427 1.00 82.75 68 ALA A N 1
ATOM 529 C CA . ALA A 1 68 ? 6.663 4.992 -8.480 1.00 82.75 68 ALA A CA 1
ATOM 530 C C . ALA A 1 68 ? 5.955 6.224 -7.884 1.00 82.75 68 ALA A C 1
ATOM 532 O O . ALA A 1 68 ? 4.779 6.491 -8.158 1.00 82.75 68 ALA A O 1
ATOM 533 N N . PHE A 1 69 ? 6.672 6.917 -6.983 1.00 70.88 69 PHE A N 1
ATOM 534 C CA . PHE A 1 69 ? 6.222 8.068 -6.182 1.00 70.88 69 PHE A CA 1
ATOM 535 C C . PHE A 1 69 ? 4.854 7.890 -5.520 1.00 70.88 69 PHE A C 1
ATOM 537 O O . PHE A 1 69 ? 4.133 8.856 -5.270 1.00 70.88 69 PHE A O 1
ATOM 544 N N . GLY A 1 70 ? 4.484 6.644 -5.236 1.00 66.69 70 GLY A N 1
ATOM 545 C CA . GLY A 1 70 ? 3.353 6.364 -4.389 1.00 66.69 70 GLY A CA 1
ATOM 546 C C . GLY A 1 70 ? 1.993 6.725 -4.989 1.00 66.69 70 GLY A C 1
ATOM 547 O O . GLY A 1 70 ? 1.124 7.251 -4.299 1.00 66.69 70 GLY A O 1
ATOM 548 N N . ARG A 1 71 ? 1.740 6.426 -6.260 1.00 75.31 71 ARG A N 1
ATOM 549 C CA . ARG A 1 71 ? 0.381 6.568 -6.813 1.00 75.31 71 ARG A CA 1
ATOM 550 C C . ARG A 1 71 ? -0.520 5.393 -6.416 1.00 75.31 71 ARG A C 1
ATOM 552 O O . ARG A 1 71 ? -0.036 4.296 -6.147 1.00 75.31 71 ARG A O 1
ATOM 559 N N . HIS A 1 72 ? -1.831 5.649 -6.402 1.00 88.25 72 HIS A N 1
ATOM 560 C CA . HIS A 1 72 ? -2.894 4.639 -6.284 1.00 88.25 72 HIS A CA 1
ATOM 561 C C . HIS A 1 72 ? -2.799 3.740 -5.039 1.00 88.25 72 HIS A C 1
ATOM 563 O O . HIS A 1 72 ? -2.850 2.511 -5.135 1.00 88.25 72 HIS A O 1
ATOM 569 N 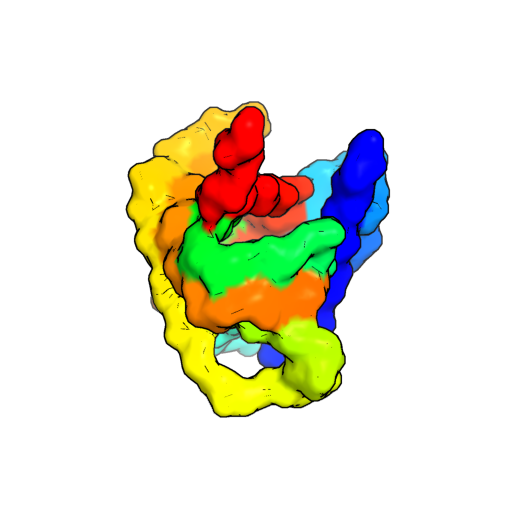N . LEU A 1 73 ? -2.683 4.372 -3.868 1.00 92.56 73 LEU A N 1
ATOM 570 C CA . LEU A 1 73 ? -2.877 3.696 -2.591 1.00 92.56 73 LEU A CA 1
ATOM 571 C C . LEU A 1 73 ? -4.351 3.773 -2.187 1.00 92.56 73 LEU A C 1
ATOM 573 O O . LEU A 1 73 ? -4.958 4.847 -2.211 1.00 92.56 73 LEU A O 1
ATOM 577 N N . TYR A 1 74 ? -4.905 2.635 -1.799 1.00 91.81 74 TYR A N 1
ATOM 578 C CA . TYR A 1 74 ? -6.263 2.493 -1.304 1.00 91.81 74 TYR A CA 1
ATOM 579 C C . TYR A 1 74 ? -6.231 1.806 0.048 1.00 91.81 74 TYR A C 1
ATOM 581 O O . TYR A 1 74 ? -5.395 0.931 0.277 1.00 91.81 74 TYR A O 1
ATOM 589 N N . ILE A 1 75 ? -7.159 2.171 0.925 1.00 90.56 75 ILE A N 1
ATOM 590 C CA . ILE A 1 75 ? -7.307 1.513 2.216 1.00 90.56 75 ILE A CA 1
ATOM 591 C C . ILE A 1 75 ? -8.763 1.238 2.561 1.00 90.56 75 ILE A C 1
ATOM 593 O O . ILE A 1 75 ? -9.690 1.799 1.973 1.00 90.56 75 ILE A O 1
ATOM 597 N N . THR A 1 76 ? -8.950 0.385 3.554 1.00 88.81 76 THR A N 1
ATOM 598 C CA . THR A 1 76 ? -10.231 0.141 4.210 1.00 88.81 76 THR A CA 1
ATOM 599 C C . THR A 1 76 ? -9.962 -0.321 5.644 1.00 88.81 76 THR A C 1
ATOM 601 O O . THR A 1 76 ? -8.951 -0.978 5.906 1.00 88.81 76 THR A O 1
ATOM 604 N N . ALA A 1 77 ? -10.821 0.071 6.583 1.00 87.38 77 ALA A N 1
ATOM 605 C CA . ALA A 1 77 ? -10.778 -0.447 7.946 1.00 87.38 77 ALA A CA 1
ATOM 606 C C . ALA A 1 77 ? -11.565 -1.760 7.990 1.00 87.38 77 ALA A C 1
ATOM 608 O O . ALA A 1 77 ? -12.652 -1.843 7.420 1.00 87.38 77 ALA A O 1
ATOM 609 N N . LEU A 1 78 ? -11.010 -2.778 8.643 1.00 85.12 78 LEU A N 1
ATOM 610 C CA . LEU A 1 78 ? -11.653 -4.072 8.831 1.00 85.12 78 LEU A CA 1
ATOM 611 C C . LEU A 1 78 ? -12.080 -4.217 10.287 1.00 85.12 78 LEU A C 1
ATOM 613 O O . LEU A 1 78 ? -11.243 -4.175 11.197 1.00 85.12 78 LEU A O 1
ATOM 617 N N . SER A 1 79 ? -13.371 -4.446 10.516 1.00 79.31 79 SER A N 1
ATOM 618 C CA . SER A 1 79 ? -13.828 -4.968 11.804 1.00 79.31 79 SER A CA 1
ATOM 619 C C . SER A 1 79 ? -13.274 -6.380 12.039 1.00 79.31 79 SER A C 1
ATOM 621 O O . SER A 1 79 ? -12.854 -7.057 11.099 1.00 79.31 79 SER A O 1
ATOM 623 N N . ALA A 1 80 ? -13.310 -6.869 13.284 1.00 77.12 80 ALA A N 1
ATOM 624 C CA . ALA A 1 80 ? -12.871 -8.232 13.603 1.00 77.12 80 ALA A CA 1
ATOM 625 C C . ALA A 1 80 ? -13.563 -9.297 12.726 1.00 77.12 80 ALA A C 1
ATOM 627 O O . ALA A 1 80 ? -12.908 -10.228 12.263 1.00 77.12 80 ALA A O 1
ATOM 628 N N . ALA A 1 81 ? -14.855 -9.119 12.429 1.00 76.25 81 ALA A N 1
ATOM 629 C CA . ALA A 1 81 ? -15.633 -10.028 11.584 1.00 76.25 81 ALA A CA 1
ATOM 630 C C . ALA A 1 81 ? -15.234 -9.985 10.093 1.00 76.25 81 ALA A C 1
ATOM 632 O O . ALA A 1 81 ? -15.443 -10.956 9.371 1.00 76.25 81 ALA A O 1
ATOM 633 N N . GLU A 1 82 ? -14.654 -8.880 9.620 1.00 78.44 82 GLU A N 1
ATOM 634 C CA . GLU A 1 82 ? -14.246 -8.699 8.219 1.00 78.44 82 GLU A CA 1
ATOM 635 C C . GLU A 1 82 ? -12.792 -9.100 7.960 1.00 78.44 82 GLU A C 1
ATOM 637 O O . GLU A 1 82 ? -12.367 -9.146 6.805 1.00 78.44 82 GLU A O 1
ATOM 642 N N . THR A 1 83 ? -12.038 -9.441 9.010 1.00 69.44 83 THR A N 1
ATOM 643 C CA . THR A 1 83 ? -10.654 -9.922 8.882 1.00 69.44 83 THR A CA 1
ATOM 644 C C . THR A 1 83 ? -10.547 -11.207 8.058 1.00 69.44 83 THR A C 1
ATOM 646 O O . THR A 1 83 ? -9.513 -11.450 7.448 1.00 69.44 83 THR A O 1
ATOM 649 N N . GLU A 1 84 ? -11.601 -12.016 7.949 1.00 69.81 84 GLU A N 1
ATOM 650 C CA . GLU A 1 84 ? -11.583 -13.227 7.118 1.00 69.81 84 GLU A CA 1
ATOM 651 C C . GLU A 1 84 ? -12.078 -12.972 5.689 1.00 69.81 84 GLU A C 1
ATOM 653 O O . GLU A 1 84 ? -11.556 -13.543 4.729 1.00 69.81 84 GLU A O 1
ATOM 658 N N . LYS A 1 85 ? -13.074 -12.092 5.522 1.00 70.06 85 LYS A N 1
ATOM 659 C CA . LYS A 1 85 ? -13.677 -11.795 4.221 1.00 70.06 85 LYS A CA 1
ATOM 660 C C . LYS A 1 85 ? -14.198 -10.365 4.163 1.00 70.06 85 LYS A C 1
ATOM 662 O O . LYS A 1 85 ? -15.258 -10.048 4.698 1.00 70.06 85 LYS A O 1
ATOM 667 N N . TRP A 1 86 ? -13.490 -9.526 3.421 1.00 72.06 86 TRP A N 1
ATOM 668 C CA . TRP A 1 86 ? -13.913 -8.158 3.165 1.00 72.06 86 TRP A CA 1
ATOM 669 C C . TRP A 1 86 ? -14.957 -8.080 2.041 1.00 72.06 86 TRP A C 1
ATOM 671 O O . TRP A 1 86 ? -14.815 -8.711 0.991 1.00 72.06 86 TRP A O 1
ATOM 681 N N . THR A 1 87 ? -16.010 -7.284 2.254 1.00 69.50 87 THR A N 1
ATOM 682 C CA . THR A 1 87 ? -17.086 -7.031 1.268 1.00 69.50 87 THR A CA 1
ATOM 683 C C . THR A 1 87 ? -17.384 -5.539 1.063 1.00 69.50 87 THR A C 1
ATOM 685 O O . THR A 1 87 ? -18.338 -5.184 0.370 1.00 69.50 87 THR A O 1
ATOM 688 N N . GLY A 1 88 ? -16.578 -4.666 1.676 1.00 72.19 88 GLY A N 1
ATOM 689 C CA . GLY A 1 88 ? -16.790 -3.222 1.725 1.00 72.19 88 GLY A CA 1
ATOM 690 C C . GLY A 1 88 ? -16.345 -2.465 0.469 1.00 72.19 88 GLY A C 1
ATOM 691 O O . GLY A 1 88 ? -16.274 -3.003 -0.635 1.00 72.19 88 GLY A O 1
ATOM 692 N N . ARG A 1 89 ? -16.055 -1.167 0.633 1.00 79.81 89 ARG A N 1
ATOM 693 C CA . ARG A 1 89 ? -15.533 -0.292 -0.433 1.00 79.81 89 ARG A CA 1
ATOM 694 C C . ARG A 1 89 ? -14.131 0.199 -0.101 1.00 79.81 89 ARG A C 1
ATOM 696 O O . ARG A 1 89 ? -13.848 0.552 1.041 1.00 79.81 89 ARG A O 1
ATOM 703 N N . TRP A 1 90 ? -13.264 0.189 -1.108 1.00 87.19 90 TRP A N 1
ATOM 704 C CA . TRP A 1 90 ? -11.929 0.764 -1.018 1.00 87.19 90 TRP A CA 1
ATOM 705 C C . TRP A 1 90 ? -12.024 2.284 -1.028 1.00 87.19 90 TRP A C 1
ATOM 707 O O . TRP A 1 90 ? -12.731 2.851 -1.863 1.00 87.19 90 TRP A O 1
ATOM 717 N N . THR A 1 91 ? -11.270 2.934 -0.149 1.00 89.00 91 THR A N 1
ATOM 718 C CA . THR A 1 91 ? -11.135 4.389 -0.134 1.00 89.00 91 THR A CA 1
ATOM 719 C C . THR A 1 91 ? -9.769 4.776 -0.668 1.00 89.00 91 THR A C 1
ATOM 721 O O . THR A 1 91 ? -8.749 4.252 -0.228 1.00 89.00 91 THR A O 1
ATOM 724 N N . THR A 1 92 ? -9.736 5.702 -1.622 1.00 91.25 92 THR A N 1
ATOM 725 C CA . THR A 1 92 ? -8.486 6.243 -2.159 1.00 91.25 92 THR A CA 1
ATOM 726 C C . THR A 1 92 ? -7.790 7.113 -1.117 1.00 91.25 92 THR A C 1
ATOM 728 O O . THR A 1 92 ? -8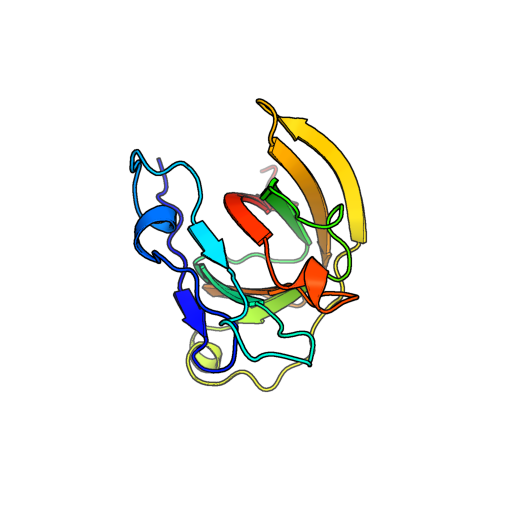.410 7.998 -0.527 1.00 91.25 92 THR A O 1
ATOM 731 N N . CYS A 1 93 ? -6.487 6.920 -0.943 1.00 91.88 93 CYS A N 1
ATOM 732 C CA . CYS A 1 93 ? -5.654 7.826 -0.168 1.00 91.88 93 CYS A CA 1
ATOM 733 C C . CYS A 1 93 ? -5.123 8.969 -1.031 1.00 91.88 93 CYS A C 1
ATOM 735 O O . CYS A 1 93 ? -4.692 8.774 -2.171 1.00 91.88 93 CYS A O 1
ATOM 737 N N . ARG A 1 94 ? -5.073 10.171 -0.461 1.00 92.25 94 ARG A N 1
ATOM 738 C CA . ARG A 1 94 ? -4.441 11.327 -1.087 1.00 92.25 94 ARG A CA 1
ATOM 739 C C . ARG A 1 94 ? -2.948 11.319 -0.778 1.00 92.25 94 ARG A C 1
ATOM 741 O O . ARG A 1 94 ? -2.557 11.432 0.379 1.00 92.25 94 ARG A O 1
ATOM 748 N N . LEU A 1 95 ? -2.109 11.263 -1.809 1.00 93.00 95 LEU A N 1
ATOM 749 C CA . LEU A 1 95 ? -0.676 11.514 -1.658 1.00 93.00 95 LEU A CA 1
ATOM 750 C C . LEU A 1 95 ? -0.461 12.965 -1.189 1.00 93.00 95 LEU A C 1
ATOM 752 O O . LEU A 1 95 ? -0.935 13.907 -1.831 1.00 93.00 95 LEU A O 1
ATOM 756 N N . ARG A 1 96 ? 0.205 13.136 -0.045 1.00 92.38 96 ARG A N 1
ATOM 757 C CA . ARG A 1 96 ? 0.497 14.438 0.570 1.00 92.38 96 ARG A CA 1
ATOM 758 C C . ARG A 1 96 ? 1.897 14.916 0.246 1.00 92.38 96 ARG A C 1
ATOM 760 O O . ARG A 1 96 ? 2.064 16.062 -0.155 1.00 92.38 96 ARG A O 1
ATOM 767 N N . GLU A 1 97 ? 2.872 14.039 0.425 1.00 91.69 97 GLU A N 1
ATOM 768 C CA . GLU A 1 97 ? 4.279 14.379 0.289 1.00 91.69 97 GLU A CA 1
ATOM 769 C C . GLU A 1 97 ? 5.055 13.187 -0.257 1.00 91.69 97 GLU A C 1
ATOM 771 O O . GLU A 1 97 ? 4.792 12.033 0.092 1.00 91.69 97 GLU A O 1
ATOM 776 N N . THR A 1 98 ? 6.036 13.489 -1.097 1.00 93.50 98 THR A N 1
ATOM 777 C CA . THR A 1 98 ? 7.083 12.557 -1.498 1.00 93.50 98 THR A CA 1
ATOM 778 C C . THR A 1 98 ? 8.421 13.170 -1.129 1.00 93.50 98 THR A C 1
ATOM 780 O O . THR A 1 98 ? 8.697 14.310 -1.504 1.00 93.50 98 THR A O 1
ATOM 783 N N . SER A 1 99 ? 9.254 12.421 -0.425 1.00 92.75 99 SER A N 1
ATOM 784 C CA . SER A 1 99 ? 10.601 12.834 -0.042 1.00 92.75 99 SER A CA 1
ATOM 785 C C . SER A 1 99 ? 11.567 11.656 -0.144 1.00 92.75 99 SER A C 1
ATOM 787 O O . SER A 1 99 ? 11.173 10.542 -0.493 1.00 92.75 99 SER A O 1
ATOM 789 N N . MET A 1 100 ? 12.846 11.909 0.121 1.00 92.19 100 MET A N 1
ATOM 790 C CA . MET A 1 100 ? 13.866 10.868 0.211 1.00 92.19 100 MET A CA 1
ATOM 791 C C . MET A 1 100 ? 14.281 10.696 1.673 1.00 92.19 100 MET A C 1
ATOM 793 O O . MET A 1 100 ? 14.501 11.681 2.375 1.00 92.19 100 MET A O 1
ATOM 797 N N . TYR A 1 101 ? 14.418 9.452 2.122 1.00 84.69 101 TYR A N 1
ATOM 798 C CA . TYR A 1 101 ? 14.928 9.084 3.440 1.00 84.69 101 TYR A CA 1
ATOM 799 C C . TYR A 1 101 ? 16.022 8.030 3.257 1.00 84.69 101 TYR A C 1
ATOM 801 O O . TYR A 1 101 ? 15.734 6.939 2.779 1.00 84.69 101 TYR A O 1
ATOM 809 N N . GLU A 1 102 ? 17.278 8.354 3.580 1.00 86.25 102 GLU A N 1
ATOM 810 C CA . GLU A 1 102 ? 18.419 7.420 3.466 1.00 86.25 102 GLU A CA 1
ATOM 811 C C . GLU A 1 102 ? 18.512 6.714 2.090 1.00 86.25 102 GLU A C 1
ATOM 813 O O . GLU A 1 102 ? 18.664 5.498 2.002 1.00 86.25 102 GLU A O 1
ATOM 818 N N . ASN A 1 103 ? 18.393 7.478 0.994 1.00 87.56 103 ASN A N 1
ATOM 819 C CA . ASN A 1 103 ? 18.359 6.990 -0.400 1.00 87.56 103 ASN A CA 1
ATOM 820 C C . ASN A 1 103 ? 17.143 6.128 -0.784 1.00 87.56 103 ASN A C 1
ATOM 822 O O . ASN A 1 103 ? 17.106 5.578 -1.883 1.00 87.56 103 ASN A O 1
ATOM 826 N N . LYS A 1 104 ? 16.133 6.036 0.080 1.00 90.81 104 LYS A N 1
ATOM 827 C CA . LYS A 1 104 ? 14.843 5.404 -0.207 1.00 90.81 104 LYS A CA 1
ATOM 828 C C . LYS A 1 104 ? 13.795 6.473 -0.472 1.00 90.81 104 LYS A C 1
ATOM 830 O O . LYS A 1 104 ? 13.857 7.572 0.080 1.00 90.81 104 LYS A O 1
ATOM 835 N N . GLU A 1 105 ? 12.821 6.144 -1.302 1.00 92.94 105 GLU A N 1
ATOM 836 C CA . GLU A 1 105 ? 11.631 6.965 -1.470 1.00 92.94 105 GLU A CA 1
ATOM 837 C C . GLU A 1 105 ? 10.802 6.895 -0.181 1.00 92.94 105 GLU A C 1
ATOM 839 O O . GLU A 1 105 ? 10.671 5.836 0.433 1.00 92.94 105 GLU A O 1
ATOM 844 N N . LYS A 1 106 ? 10.220 8.020 0.227 1.00 91.81 106 LYS A N 1
ATOM 845 C CA . LYS A 1 106 ? 9.234 8.115 1.302 1.00 91.81 106 LYS A CA 1
ATOM 846 C C . LYS A 1 106 ? 7.980 8.773 0.746 1.00 91.81 106 LYS A C 1
ATOM 848 O O . LYS A 1 106 ? 8.032 9.904 0.274 1.00 91.81 106 LYS A O 1
ATOM 853 N N . CYS A 1 107 ? 6.854 8.073 0.810 1.00 92.62 107 CYS A N 1
ATOM 854 C CA . CYS A 1 107 ? 5.551 8.564 0.371 1.00 92.62 107 CYS A CA 1
ATOM 855 C C . CYS A 1 107 ? 4.636 8.694 1.587 1.00 92.62 107 CYS A C 1
ATOM 857 O O . CYS A 1 107 ? 4.402 7.710 2.288 1.00 92.62 107 CYS A O 1
ATOM 859 N N . LEU A 1 108 ? 4.138 9.900 1.850 1.00 92.06 108 LEU A N 1
ATOM 860 C CA . LEU A 1 108 ? 3.160 10.170 2.898 1.00 92.06 108 LEU A CA 1
ATOM 861 C C . LEU A 1 108 ? 1.776 10.308 2.277 1.00 92.06 108 LEU A C 1
ATOM 863 O O . LEU A 1 108 ? 1.545 11.158 1.415 1.00 92.06 108 LEU A O 1
ATOM 867 N N . TYR A 1 109 ? 0.849 9.506 2.770 1.00 92.69 109 TYR A N 1
ATOM 868 C CA . TYR A 1 109 ? -0.534 9.485 2.344 1.00 92.69 109 TYR A CA 1
ATOM 869 C C . TYR A 1 109 ? -1.436 9.919 3.468 1.00 92.69 109 TYR A C 1
ATOM 871 O O . TYR A 1 109 ? -1.259 9.499 4.603 1.00 92.69 109 TYR A O 1
ATOM 879 N N . GLU A 1 110 ? -2.447 10.687 3.110 1.00 91.50 110 GLU A N 1
ATOM 880 C CA . GLU A 1 110 ? -3.585 10.960 3.958 1.00 91.50 110 GLU A CA 1
ATOM 881 C C . GLU A 1 110 ? -4.757 10.104 3.498 1.00 91.50 110 GLU A C 1
ATOM 883 O O . GLU A 1 110 ? -5.200 10.201 2.349 1.00 91.50 110 GLU A O 1
ATOM 888 N N . CYS A 1 111 ? -5.269 9.275 4.397 1.00 89.06 111 CYS A N 1
ATOM 889 C CA . CYS A 1 111 ? -6.356 8.372 4.095 1.00 89.06 111 CYS A CA 1
ATOM 890 C C . CYS A 1 111 ? -7.528 8.602 5.048 1.00 89.06 111 CYS A C 1
ATOM 892 O O . CYS A 1 111 ? -7.374 8.601 6.272 1.00 89.06 111 CYS A O 1
ATOM 894 N N . GLN A 1 112 ? -8.717 8.767 4.476 1.00 87.31 112 GLN A N 1
ATOM 895 C CA . GLN A 1 112 ? -9.959 8.764 5.238 1.00 87.31 112 GLN A CA 1
ATOM 896 C C . GLN A 1 112 ? -10.458 7.330 5.369 1.00 87.31 112 GLN A C 1
ATOM 898 O O . GLN A 1 112 ? -10.566 6.608 4.376 1.00 87.31 112 GLN A O 1
ATOM 903 N N . ILE A 1 113 ? -10.782 6.928 6.590 1.00 80.31 113 ILE A N 1
ATOM 904 C CA . ILE A 1 113 ? -11.428 5.649 6.861 1.00 80.31 113 ILE A CA 1
ATOM 905 C C . ILE A 1 113 ? -12.821 5.889 7.417 1.00 80.31 113 ILE A C 1
ATOM 907 O O . ILE A 1 113 ? -13.092 6.891 8.073 1.00 80.31 113 ILE A O 1
ATOM 911 N N . SER A 1 114 ? -13.725 4.968 7.117 1.00 68.38 114 SER A N 1
ATOM 912 C CA . SER A 1 114 ? -15.070 4.977 7.677 1.00 68.38 114 SER A CA 1
ATOM 913 C C . SER A 1 114 ? -15.146 3.929 8.780 1.00 68.38 114 SER A C 1
ATOM 915 O O . SER A 1 114 ? -15.005 2.745 8.490 1.00 68.38 114 SER A O 1
ATOM 917 N N . GLY A 1 115 ? -15.395 4.367 10.016 1.00 64.44 115 GLY A N 1
ATOM 918 C CA . GLY A 1 115 ? -15.599 3.489 11.171 1.00 64.44 115 GLY A CA 1
ATOM 919 C C . GLY A 1 115 ? -14.315 3.072 11.886 1.00 64.44 115 GLY A C 1
ATOM 920 O O . GLY A 1 115 ? -13.217 3.415 11.457 1.00 64.44 115 GLY A O 1
ATOM 921 N N . SER A 1 116 ? -14.489 2.341 12.990 1.00 69.19 116 SER A N 1
ATOM 922 C CA . SER A 1 116 ? -13.412 1.672 13.717 1.00 69.19 116 SER A CA 1
ATOM 923 C C . SER A 1 116 ? -13.148 0.279 13.151 1.00 69.19 116 SER A C 1
ATOM 925 O O . SER A 1 116 ? -14.064 -0.421 12.716 1.00 69.19 116 SER A O 1
ATOM 927 N N . GLY A 1 117 ? -11.883 -0.133 13.158 1.00 75.69 117 GLY A N 1
ATOM 928 C CA . GLY A 1 117 ? -11.469 -1.461 12.724 1.00 75.69 117 GLY A CA 1
ATOM 929 C C . GLY A 1 117 ? -10.269 -1.946 13.522 1.00 75.69 117 GLY A C 1
ATOM 930 O O . GLY A 1 117 ? -9.439 -1.142 13.932 1.00 75.69 117 GLY A O 1
ATOM 931 N N . ALA A 1 118 ? -10.181 -3.263 13.711 1.00 78.00 118 ALA A N 1
ATOM 932 C CA . ALA A 1 118 ? -9.055 -3.928 14.368 1.00 78.00 118 ALA A CA 1
ATOM 933 C C . ALA A 1 118 ? -7.841 -4.074 13.431 1.00 78.00 118 ALA A C 1
ATOM 935 O O . ALA A 1 118 ? -6.718 -4.314 13.880 1.00 78.00 118 ALA A O 1
ATOM 936 N N . GLN A 1 119 ? -8.059 -3.940 12.119 1.00 86.00 119 GLN A N 1
ATOM 937 C CA . GLN A 1 119 ? -7.011 -3.944 11.105 1.00 86.00 119 GLN A CA 1
ATOM 938 C C . GLN A 1 119 ? -7.284 -2.878 10.044 1.00 86.00 119 GLN A C 1
ATOM 940 O O . GLN A 1 119 ? -8.434 -2.561 9.740 1.00 86.00 119 GLN A O 1
ATOM 945 N N . ILE A 1 120 ? -6.222 -2.368 9.429 1.00 87.56 120 ILE A N 1
ATOM 946 C CA . ILE A 1 120 ? -6.295 -1.618 8.176 1.00 87.56 120 ILE A CA 1
ATOM 947 C C . ILE A 1 120 ? -5.797 -2.529 7.068 1.00 87.56 120 ILE A C 1
ATOM 949 O O . ILE A 1 120 ? -4.694 -3.067 7.147 1.00 87.56 120 ILE A O 1
ATOM 953 N N . GLN A 1 121 ? -6.590 -2.667 6.013 1.00 89.38 121 GLN A N 1
ATOM 954 C CA . GLN A 1 121 ? -6.132 -3.280 4.780 1.00 89.38 121 GLN A CA 1
ATOM 955 C C . GLN A 1 121 ? -5.686 -2.195 3.805 1.00 89.38 121 GLN A C 1
ATOM 957 O O . GLN A 1 121 ? -6.405 -1.225 3.567 1.00 89.38 121 GLN A O 1
ATOM 962 N N . VAL A 1 122 ? -4.494 -2.376 3.249 1.00 90.62 122 VAL A N 1
ATOM 963 C CA . VAL A 1 122 ? -3.836 -1.476 2.307 1.00 90.62 122 VAL A CA 1
ATOM 964 C C . VAL A 1 122 ? -3.695 -2.191 0.972 1.00 90.62 122 VAL A C 1
ATOM 966 O O . VAL A 1 122 ? -3.297 -3.352 0.916 1.00 90.62 122 VAL A O 1
ATOM 969 N N . MET A 1 123 ? -4.003 -1.488 -0.111 1.00 91.62 123 MET A N 1
ATOM 970 C CA . MET A 1 123 ? -3.822 -1.957 -1.477 1.00 91.62 123 MET A CA 1
ATOM 971 C C . MET A 1 123 ? -3.077 -0.896 -2.281 1.00 91.62 123 MET A C 1
ATOM 973 O O . MET A 1 123 ? -3.520 0.250 -2.370 1.00 91.62 123 MET A O 1
ATOM 977 N N . LYS A 1 124 ? -1.970 -1.284 -2.913 1.00 91.56 124 LYS A N 1
ATOM 978 C CA . LYS A 1 124 ? -1.268 -0.456 -3.896 1.00 91.56 124 LYS A CA 1
ATOM 979 C C . LYS A 1 124 ? -1.523 -1.034 -5.280 1.00 91.56 124 LYS A C 1
ATOM 981 O O . LYS A 1 124 ? -1.264 -2.211 -5.534 1.00 91.56 124 LYS A O 1
ATOM 986 N N . ILE A 1 125 ? -2.026 -0.194 -6.179 1.00 90.00 125 ILE A N 1
ATOM 987 C CA . ILE A 1 125 ? -2.256 -0.574 -7.572 1.00 90.00 125 ILE A CA 1
ATOM 988 C C . ILE A 1 125 ? -1.153 0.043 -8.444 1.00 90.00 125 ILE A C 1
ATOM 990 O O . ILE A 1 125 ? -1.011 1.267 -8.471 1.00 90.00 125 ILE A O 1
ATOM 994 N N . PRO A 1 126 ? -0.354 -0.762 -9.155 1.00 88.94 126 PRO A N 1
ATOM 995 C CA . PRO A 1 126 ? 0.645 -0.244 -10.086 1.00 88.94 126 PRO A CA 1
ATOM 996 C C . PRO A 1 126 ? -0.018 0.413 -11.309 1.00 88.94 126 PRO A C 1
ATOM 998 O O . PRO A 1 126 ? -1.091 -0.010 -11.739 1.00 88.94 126 PRO A O 1
ATOM 1001 N N . SER A 1 127 ? 0.601 1.450 -11.885 1.00 86.75 127 SER A N 1
ATOM 1002 C CA . SER A 1 127 ? 0.089 2.084 -13.119 1.00 86.75 127 SER A CA 1
ATOM 1003 C C . SER A 1 127 ? 0.607 1.393 -14.382 1.00 86.75 127 SER A C 1
ATOM 1005 O O . SER A 1 127 ? 0.054 1.579 -15.465 1.00 86.75 127 SER A O 1
ATOM 1007 N N . SER A 1 128 ? 1.678 0.615 -14.245 1.00 87.81 128 SER A N 1
ATOM 1008 C CA . SER A 1 128 ? 2.367 -0.102 -15.311 1.00 87.81 128 SER A CA 1
ATOM 1009 C C . SER A 1 128 ? 2.843 -1.470 -14.807 1.00 87.81 128 SER A C 1
ATOM 1011 O O . SER A 1 128 ? 2.778 -1.763 -13.615 1.00 87.81 128 SER A O 1
ATOM 1013 N N . VAL A 1 129 ? 3.314 -2.329 -15.708 1.00 86.50 129 VAL A N 1
ATOM 1014 C CA . VAL A 1 129 ? 3.944 -3.602 -15.319 1.00 86.50 129 VAL A CA 1
ATOM 1015 C C . VAL A 1 129 ? 5.181 -3.325 -14.456 1.00 86.50 129 VAL A C 1
ATOM 1017 O O . VAL A 1 129 ? 5.304 -3.906 -13.382 1.00 86.50 129 VAL A O 1
ATOM 1020 N N . ASP A 1 130 ? 6.003 -2.352 -14.849 1.00 84.69 130 ASP A N 1
ATOM 1021 C CA . ASP A 1 130 ? 7.229 -1.972 -14.138 1.00 84.69 130 ASP A CA 1
ATOM 1022 C C . ASP A 1 130 ? 6.948 -1.451 -12.718 1.00 84.69 130 ASP A C 1
ATOM 1024 O O . ASP A 1 130 ? 7.686 -1.758 -11.786 1.00 84.69 130 ASP A O 1
ATOM 1028 N N . ASP A 1 131 ? 5.826 -0.749 -12.516 1.00 87.75 131 ASP A N 1
ATOM 1029 C CA . ASP A 1 131 ? 5.386 -0.256 -11.200 1.00 87.75 131 ASP A CA 1
ATOM 1030 C C . ASP A 1 131 ? 4.985 -1.390 -10.231 1.00 87.75 131 ASP A C 1
ATOM 1032 O O . ASP A 1 131 ? 4.769 -1.137 -9.039 1.00 87.75 131 ASP A O 1
ATOM 1036 N N . SER A 1 132 ? 4.791 -2.614 -10.739 1.00 88.06 132 SER A N 1
ATOM 1037 C CA . SER A 1 132 ? 4.440 -3.788 -9.925 1.00 88.06 132 SER A CA 1
ATOM 1038 C C . SER A 1 132 ? 5.653 -4.337 -9.178 1.00 88.06 132 SER A C 1
ATOM 1040 O O . SER A 1 132 ? 5.476 -4.998 -8.155 1.00 88.06 132 SER A O 1
ATOM 1042 N N . SER A 1 133 ? 6.862 -4.041 -9.668 1.00 89.62 133 SER A N 1
ATOM 1043 C CA . SER A 1 133 ? 8.118 -4.439 -9.045 1.00 89.62 133 SER A CA 1
ATOM 1044 C C . SER A 1 133 ? 8.660 -3.310 -8.171 1.00 89.62 133 SER A C 1
ATOM 1046 O O . SER A 1 133 ? 9.179 -2.308 -8.662 1.00 89.62 133 SER A O 1
ATOM 1048 N N . TRP A 1 134 ? 8.532 -3.449 -6.854 1.00 91.88 134 TRP A N 1
ATOM 1049 C CA . TRP A 1 134 ? 8.905 -2.410 -5.893 1.00 91.88 134 TRP A CA 1
ATOM 1050 C C . TRP A 1 134 ? 9.321 -3.016 -4.557 1.00 91.88 134 TRP A C 1
ATOM 1052 O O . TRP A 1 134 ? 9.011 -4.162 -4.247 1.00 91.88 134 TRP A O 1
ATOM 1062 N N . SER A 1 135 ? 10.050 -2.252 -3.748 1.00 90.75 135 SER A N 1
ATOM 1063 C CA . SER A 1 135 ? 10.452 -2.684 -2.407 1.00 90.75 135 SER A CA 1
ATOM 1064 C C . SER A 1 135 ? 9.753 -1.853 -1.349 1.00 90.75 135 SER A C 1
ATOM 1066 O O . SER A 1 135 ? 9.741 -0.626 -1.447 1.00 90.75 135 SER A O 1
ATOM 1068 N N . LEU A 1 136 ? 9.241 -2.507 -0.314 1.00 89.88 136 LEU A N 1
ATOM 1069 C CA . LEU A 1 136 ? 8.751 -1.856 0.892 1.00 89.88 136 LEU A CA 1
ATOM 1070 C C . LEU A 1 136 ? 9.718 -2.167 2.033 1.00 89.88 136 LEU A C 1
ATOM 1072 O O . LEU A 1 136 ? 10.056 -3.320 2.284 1.00 89.88 136 LEU A O 1
ATOM 1076 N N . CYS A 1 137 ? 10.179 -1.123 2.705 1.00 86.81 137 CYS A N 1
ATOM 1077 C CA . CYS A 1 137 ? 11.159 -1.201 3.784 1.00 86.81 137 CYS A CA 1
ATOM 1078 C C . CYS A 1 137 ? 10.539 -0.830 5.132 1.00 86.81 137 CYS A C 1
ATOM 1080 O O . CYS A 1 137 ? 10.951 -1.338 6.166 1.00 86.81 137 CYS A O 1
ATOM 1082 N N . ASN A 1 138 ? 9.575 0.095 5.139 1.00 85.88 138 ASN A N 1
ATOM 1083 C CA . ASN A 1 138 ? 8.919 0.529 6.366 1.00 85.88 138 ASN A CA 1
ATOM 1084 C C . ASN A 1 138 ? 7.504 1.043 6.078 1.00 85.88 138 ASN A C 1
ATOM 1086 O O . ASN A 1 138 ? 7.259 1.641 5.024 1.00 85.88 138 ASN A O 1
ATOM 1090 N N . ILE A 1 139 ? 6.603 0.837 7.037 1.00 85.81 139 ILE A N 1
ATOM 1091 C CA . ILE A 1 139 ? 5.281 1.450 7.075 1.00 85.81 139 ILE A CA 1
ATOM 1092 C C . ILE A 1 139 ? 5.112 2.127 8.433 1.00 85.81 139 ILE A C 1
ATOM 1094 O O . ILE A 1 139 ? 5.249 1.490 9.473 1.00 85.81 139 ILE A O 1
ATOM 1098 N N . LEU A 1 140 ? 4.733 3.401 8.418 1.00 84.75 140 LEU A N 1
ATOM 1099 C CA . LEU A 1 140 ? 4.342 4.131 9.616 1.00 84.75 140 LEU A CA 1
ATOM 1100 C C . LEU A 1 140 ? 2.874 4.540 9.514 1.00 84.75 140 LEU A C 1
ATOM 1102 O O . LEU A 1 140 ? 2.471 5.171 8.536 1.00 84.75 140 LEU A O 1
ATOM 1106 N N . LEU A 1 141 ? 2.098 4.213 10.544 1.00 83.12 141 LEU A N 1
ATOM 1107 C CA . LEU A 1 141 ? 0.726 4.680 10.707 1.00 83.12 141 LEU A CA 1
ATOM 1108 C C . LEU A 1 141 ? 0.698 5.795 11.752 1.00 83.12 141 LEU A C 1
ATOM 1110 O O . LEU A 1 141 ? 1.149 5.607 12.879 1.00 83.12 141 LEU A O 1
ATOM 1114 N N . ILE A 1 142 ? 0.170 6.957 11.377 1.00 81.38 142 ILE A N 1
ATOM 1115 C CA . ILE A 1 142 ? -0.061 8.077 12.293 1.00 81.38 142 ILE A CA 1
ATOM 1116 C C . ILE A 1 142 ? -1.563 8.337 12.321 1.00 81.38 142 ILE A C 1
ATOM 1118 O O . ILE A 1 142 ? -2.160 8.700 11.306 1.00 81.38 142 ILE A O 1
ATOM 1122 N N . TYR A 1 143 ? -2.180 8.144 13.480 1.00 77.94 143 TYR A N 1
ATOM 1123 C CA . TYR A 1 143 ? -3.617 8.320 13.652 1.00 77.94 143 TYR A CA 1
ATOM 1124 C C . TYR A 1 143 ? -3.949 9.791 13.917 1.00 77.94 143 TYR A C 1
ATOM 1126 O O . TYR A 1 143 ? -3.355 10.429 14.787 1.00 77.94 143 TYR A O 1
ATOM 1134 N N . GLY A 1 144 ? -4.898 10.339 13.160 1.00 64.12 144 GLY A N 1
ATOM 1135 C CA . GLY A 1 144 ? -5.424 11.676 13.408 1.00 64.12 144 GLY A CA 1
ATOM 1136 C C . GLY A 1 144 ? -6.435 11.645 14.552 1.00 64.12 144 GLY A C 1
ATOM 1137 O O . GLY A 1 144 ? -7.547 11.163 14.360 1.00 64.12 144 GLY A O 1
ATOM 1138 N N . GLY A 1 145 ? -6.057 12.182 15.716 1.00 48.94 145 GLY A N 1
ATOM 1139 C CA . GLY A 1 145 ? -6.982 12.526 16.801 1.00 48.94 145 GLY A CA 1
ATOM 1140 C C . GLY A 1 145 ? -7.027 11.555 17.984 1.00 48.94 145 GLY A C 1
ATOM 1141 O O . GLY A 1 145 ? -7.939 10.746 18.088 1.00 48.94 145 GLY A O 1
ATOM 1142 N N . MET A 1 146 ? -6.104 11.736 18.928 1.00 38.72 146 MET A N 1
ATOM 1143 C CA . MET A 1 146 ? -6.405 11.797 20.366 1.00 38.72 146 MET A CA 1
ATOM 1144 C C . MET A 1 146 ? -5.381 12.741 21.013 1.00 38.72 146 MET A C 1
ATOM 1146 O O . MET A 1 146 ? -4.456 12.310 21.694 1.00 38.72 146 MET A O 1
ATOM 1150 N N . GLU A 1 147 ? -5.536 14.047 20.784 1.00 32.44 147 GLU A N 1
ATOM 1151 C CA . GLU A 1 147 ? -5.212 14.986 21.860 1.00 32.44 147 GLU A CA 1
ATOM 1152 C C . GLU A 1 147 ? -6.315 14.796 22.911 1.00 32.44 147 GLU A C 1
ATOM 1154 O O . GLU A 1 147 ? -7.490 15.051 22.638 1.00 32.44 147 GLU A O 1
ATOM 1159 N N . LYS A 1 148 ? -5.951 14.234 24.064 1.00 32.06 148 LYS A N 1
ATOM 1160 C CA . LYS A 1 148 ? -6.710 14.407 25.303 1.00 32.06 148 LYS A CA 1
ATOM 1161 C C . LYS A 1 148 ? -6.063 15.521 26.102 1.00 32.06 148 LYS A C 1
ATOM 1163 O O . LYS A 1 148 ? -4.813 15.522 26.155 1.00 32.06 148 LYS A O 1
#

Radius of gyration: 14.79 Å; Cα contacts (8 Å, |Δi|>4): 351; chains: 1; bounding box: 36×30×44 Å

pLDDT: mean 79.35, std 13.43, range [32.06, 93.5]